Protein AF-A0A7V1H2R3-F1 (afdb_monomer_lite)

Radius of gyration: 32.89 Å; chains: 1; bounding box: 73×35×112 Å

Structure (mmCIF, N/CA/C/O backbone):
data_AF-A0A7V1H2R3-F1
#
_entry.id   AF-A0A7V1H2R3-F1
#
loop_
_atom_site.group_PDB
_atom_site.id
_atom_site.type_symbol
_atom_site.label_atom_id
_atom_site.label_alt_id
_atom_site.label_comp_id
_atom_site.label_asym_id
_atom_site.label_entity_id
_atom_site.label_seq_id
_atom_site.pdbx_PDB_ins_code
_atom_site.Cartn_x
_atom_site.Cartn_y
_atom_site.Cartn_z
_atom_site.occupancy
_atom_site.B_iso_or_equiv
_atom_site.auth_seq_id
_atom_site.auth_comp_id
_atom_site.auth_asym_id
_atom_site.auth_atom_id
_atom_site.pdbx_PDB_model_num
ATOM 1 N N . MET A 1 1 ? 51.638 10.600 -75.559 1.00 58.38 1 MET A N 1
ATOM 2 C CA . MET A 1 1 ? 51.963 10.284 -74.144 1.00 58.38 1 MET A CA 1
ATOM 3 C C . MET A 1 1 ? 51.188 11.100 -73.095 1.00 58.38 1 MET A C 1
ATOM 5 O O . MET A 1 1 ? 51.116 10.653 -71.963 1.00 58.38 1 MET A O 1
ATOM 9 N N . LYS A 1 2 ? 50.586 12.262 -73.417 1.00 59.62 2 LYS A N 1
ATOM 10 C CA . LYS A 1 2 ? 49.888 13.110 -72.421 1.00 59.62 2 LYS A CA 1
ATOM 11 C C . LYS A 1 2 ? 48.454 12.650 -72.071 1.00 59.62 2 LYS A C 1
ATOM 13 O O . LYS A 1 2 ? 48.044 12.772 -70.924 1.00 59.62 2 LYS A O 1
ATOM 18 N N . PHE A 1 3 ? 47.719 12.060 -73.019 1.00 55.78 3 PHE A N 1
ATOM 19 C CA . PHE A 1 3 ? 46.308 11.660 -72.843 1.00 55.78 3 PHE A CA 1
ATOM 20 C C . PHE A 1 3 ? 46.104 10.482 -71.870 1.00 55.78 3 PHE A C 1
ATOM 22 O O . PHE A 1 3 ? 45.184 10.486 -71.056 1.00 55.78 3 PHE A O 1
ATOM 29 N N . THR A 1 4 ? 46.998 9.491 -71.905 1.00 59.31 4 THR A N 1
ATOM 30 C CA . THR A 1 4 ? 46.949 8.312 -71.024 1.00 59.31 4 THR A CA 1
ATOM 31 C C . THR A 1 4 ? 47.235 8.660 -69.563 1.00 59.31 4 THR A C 1
ATOM 33 O O . THR A 1 4 ? 46.653 8.054 -68.666 1.00 59.31 4 THR A O 1
ATOM 36 N N . THR A 1 5 ? 48.078 9.663 -69.305 1.00 65.12 5 THR A N 1
ATOM 37 C CA . THR A 1 5 ? 48.334 10.177 -67.953 1.00 65.12 5 THR A CA 1
ATOM 38 C C . THR A 1 5 ? 47.111 10.909 -67.401 1.00 65.12 5 THR A C 1
ATOM 40 O O . THR A 1 5 ? 46.721 10.659 -66.267 1.00 65.12 5 THR A O 1
ATOM 43 N N . VAL A 1 6 ? 46.437 11.731 -68.213 1.00 65.38 6 VAL A N 1
ATOM 44 C CA . VAL A 1 6 ? 45.212 12.447 -67.805 1.00 65.38 6 VAL A CA 1
ATOM 45 C C . VAL A 1 6 ? 44.064 11.475 -67.489 1.00 65.38 6 VAL A C 1
ATOM 47 O O . VAL A 1 6 ? 43.398 11.622 -66.463 1.00 65.38 6 VAL A O 1
ATOM 50 N N . LEU A 1 7 ? 43.871 10.428 -68.298 1.00 66.81 7 LEU A N 1
ATOM 51 C CA . LEU A 1 7 ? 42.860 9.385 -68.053 1.00 66.81 7 LEU A CA 1
ATOM 52 C C . LEU A 1 7 ? 43.141 8.559 -66.784 1.00 66.81 7 LEU A C 1
ATOM 54 O O . LEU A 1 7 ? 42.228 8.236 -66.024 1.00 66.81 7 LEU A O 1
ATOM 58 N N . LYS A 1 8 ? 44.412 8.245 -66.504 1.00 68.31 8 LYS A N 1
ATOM 59 C CA . LYS A 1 8 ? 44.793 7.537 -65.269 1.00 68.31 8 LYS A CA 1
ATOM 60 C C . LYS A 1 8 ? 44.590 8.403 -64.025 1.00 68.31 8 LYS A C 1
ATOM 62 O O . LYS A 1 8 ? 44.100 7.903 -63.014 1.00 68.31 8 LYS A O 1
ATOM 67 N N . THR A 1 9 ? 44.919 9.692 -64.096 1.00 71.56 9 THR A N 1
ATOM 68 C CA . THR A 1 9 ? 44.735 10.625 -62.975 1.00 71.56 9 THR A CA 1
ATOM 69 C C . THR A 1 9 ? 43.255 10.868 -62.684 1.00 71.56 9 THR A C 1
ATOM 71 O O . THR A 1 9 ? 42.849 10.818 -61.527 1.00 71.56 9 THR A O 1
ATOM 74 N N . THR A 1 10 ? 42.425 11.040 -63.715 1.00 70.00 10 THR A N 1
ATOM 75 C CA . THR A 1 10 ? 40.967 11.202 -63.554 1.00 70.00 10 THR A CA 1
ATOM 76 C C . THR A 1 10 ? 40.304 9.949 -62.978 1.00 70.00 10 THR A C 1
ATOM 78 O O . THR A 1 10 ? 39.510 10.059 -62.045 1.00 70.00 10 THR A O 1
ATOM 81 N N . SER A 1 11 ? 40.690 8.747 -63.427 1.00 77.38 11 SER A N 1
ATOM 82 C CA . SER A 1 11 ? 40.204 7.493 -62.831 1.00 77.38 11 SER A CA 1
ATOM 83 C C . SER A 1 11 ? 40.611 7.335 -61.361 1.00 77.38 11 SER A C 1
ATOM 85 O O . SER A 1 11 ? 39.812 6.850 -60.554 1.00 77.38 11 SER A O 1
ATOM 87 N N . ARG A 1 12 ? 41.836 7.741 -61.001 1.00 81.88 12 ARG A N 1
ATOM 88 C CA . ARG A 1 12 ? 42.328 7.686 -59.619 1.00 81.88 12 ARG A CA 1
ATOM 89 C C . ARG A 1 12 ? 41.555 8.642 -58.713 1.00 81.88 12 ARG A C 1
ATOM 91 O O . ARG A 1 12 ? 41.033 8.203 -57.697 1.00 81.88 12 ARG A O 1
ATOM 98 N N . LEU A 1 13 ? 41.388 9.897 -59.131 1.00 81.56 13 LEU A N 1
ATOM 99 C CA . LEU A 1 13 ? 40.629 10.902 -58.380 1.00 81.56 13 LEU A CA 1
ATOM 100 C C . LEU A 1 13 ? 39.157 10.504 -58.201 1.00 81.56 13 LEU A C 1
ATOM 102 O O . LEU A 1 13 ? 38.600 10.691 -57.124 1.00 81.56 13 LEU A O 1
ATOM 106 N N . PHE A 1 14 ? 38.534 9.896 -59.215 1.00 83.44 14 PHE A N 1
ATOM 107 C CA . PHE A 1 14 ? 37.169 9.381 -59.095 1.00 83.44 14 PHE A CA 1
ATOM 108 C C . PHE A 1 14 ? 37.071 8.221 -58.092 1.00 83.44 14 PHE A C 1
ATOM 110 O O . PHE A 1 14 ? 36.150 8.174 -57.277 1.00 83.44 14 PHE A O 1
ATOM 117 N N . ARG A 1 15 ? 38.047 7.302 -58.091 1.00 83.62 15 ARG A N 1
ATOM 118 C CA . ARG A 1 15 ? 38.110 6.200 -57.118 1.00 83.62 15 ARG A CA 1
ATOM 119 C C . ARG A 1 15 ? 38.323 6.718 -55.691 1.00 83.62 15 ARG A C 1
ATOM 121 O O . ARG A 1 15 ? 37.654 6.257 -54.766 1.00 83.62 15 ARG A O 1
ATOM 128 N N . ASP A 1 16 ? 39.192 7.707 -55.519 1.00 86.75 16 ASP A N 1
ATOM 129 C CA . ASP A 1 16 ? 39.449 8.351 -54.228 1.00 86.75 16 ASP A CA 1
ATOM 130 C C . ASP A 1 16 ? 38.202 9.114 -53.732 1.00 86.75 16 ASP A C 1
ATOM 132 O O . ASP A 1 16 ? 37.828 9.007 -52.565 1.00 86.75 16 ASP A O 1
ATOM 136 N N . PHE A 1 17 ? 37.462 9.778 -54.626 1.00 84.69 17 PHE A N 1
ATOM 137 C CA . PHE A 1 17 ? 36.184 10.423 -54.307 1.00 84.69 17 PHE A CA 1
ATOM 138 C C . PHE A 1 17 ? 35.098 9.422 -53.878 1.00 84.69 17 PHE A C 1
ATOM 140 O O . PHE A 1 17 ? 34.406 9.645 -52.881 1.00 84.69 17 PHE A O 1
ATOM 147 N N . LEU A 1 18 ? 34.956 8.291 -54.579 1.00 83.06 18 LEU A N 1
ATOM 148 C CA . LEU A 1 18 ? 33.992 7.248 -54.211 1.00 83.06 18 LEU A CA 1
ATOM 149 C C . LEU A 1 18 ? 34.328 6.602 -52.861 1.00 83.06 18 LEU A C 1
ATOM 151 O O . LEU A 1 18 ? 33.435 6.382 -52.039 1.00 83.06 18 LEU A O 1
ATOM 155 N N . THR A 1 19 ? 35.607 6.320 -52.604 1.00 84.31 19 THR A N 1
ATOM 156 C CA . THR A 1 19 ? 36.041 5.761 -51.312 1.00 84.31 19 THR A CA 1
ATOM 157 C C . THR A 1 19 ? 35.857 6.766 -50.174 1.00 84.31 19 THR A C 1
ATOM 159 O O . THR A 1 19 ? 35.379 6.385 -49.102 1.00 84.31 19 THR A O 1
ATOM 162 N N . PHE A 1 20 ? 36.125 8.052 -50.415 1.00 85.19 20 PHE A N 1
ATOM 163 C CA . PHE A 1 20 ? 35.852 9.129 -49.468 1.00 85.19 20 PHE A CA 1
ATOM 164 C C . PHE A 1 20 ? 34.356 9.250 -49.151 1.00 85.19 20 PHE A C 1
ATOM 166 O O . PHE A 1 20 ? 33.984 9.212 -47.979 1.00 85.19 20 PHE A O 1
ATOM 173 N N . ASN A 1 21 ? 33.484 9.299 -50.163 1.00 79.62 21 ASN A N 1
ATOM 174 C CA . ASN A 1 21 ? 32.032 9.370 -49.958 1.00 79.62 21 ASN A CA 1
ATOM 175 C C . ASN A 1 21 ? 31.466 8.145 -49.234 1.00 79.62 21 ASN A C 1
ATOM 177 O O . ASN A 1 21 ? 30.576 8.271 -48.388 1.00 79.62 21 ASN A O 1
ATOM 181 N N . ARG A 1 22 ? 32.002 6.951 -49.508 1.00 80.56 22 ARG A N 1
ATOM 182 C CA . ARG A 1 22 ? 31.640 5.734 -48.773 1.00 80.56 22 ARG A CA 1
ATOM 183 C C . ARG A 1 22 ? 32.059 5.827 -47.302 1.00 80.56 22 ARG A C 1
ATOM 185 O O . ARG A 1 22 ? 31.278 5.462 -46.424 1.00 80.56 22 ARG A O 1
ATOM 192 N N . LYS A 1 23 ? 33.253 6.358 -47.016 1.00 83.69 23 LYS A N 1
ATOM 193 C CA . LYS A 1 23 ? 33.763 6.549 -45.648 1.00 83.69 23 LYS A CA 1
ATOM 194 C C . LYS A 1 23 ? 32.969 7.609 -44.878 1.00 83.69 23 LYS A C 1
ATOM 196 O O . LYS A 1 23 ? 32.604 7.372 -43.729 1.00 83.69 23 LYS A O 1
ATOM 201 N N . THR A 1 24 ? 32.642 8.744 -45.495 1.00 84.06 24 THR A N 1
ATOM 202 C CA . THR A 1 24 ? 31.837 9.803 -44.858 1.00 84.06 24 THR A CA 1
ATOM 203 C C . THR A 1 24 ? 30.402 9.349 -44.593 1.00 84.06 24 THR A C 1
ATOM 205 O O . THR A 1 24 ? 29.869 9.617 -43.514 1.00 84.06 24 THR A O 1
ATOM 208 N N . SER A 1 25 ? 29.801 8.597 -45.518 1.00 80.38 25 SER A N 1
ATOM 209 C CA . SER A 1 25 ? 28.479 7.985 -45.328 1.00 80.38 25 SER A CA 1
ATOM 210 C C . SER A 1 25 ? 28.493 6.952 -44.196 1.00 80.38 25 SER A C 1
ATOM 212 O O . SER A 1 25 ? 27.620 6.984 -43.331 1.00 80.38 25 SER A O 1
ATOM 214 N N . GLY A 1 26 ? 29.529 6.107 -44.124 1.00 84.25 26 GLY A N 1
ATOM 215 C CA . GLY A 1 26 ? 29.720 5.160 -43.021 1.00 84.25 26 GLY A CA 1
ATOM 216 C C . GLY A 1 26 ? 29.835 5.847 -41.655 1.00 84.25 26 GLY A C 1
ATOM 217 O O . GLY A 1 26 ? 29.180 5.435 -40.701 1.00 84.25 26 GLY A O 1
ATOM 218 N N . ILE A 1 27 ? 30.583 6.953 -41.567 1.00 86.62 27 ILE A N 1
ATOM 219 C CA . ILE A 1 27 ? 30.699 7.748 -40.332 1.00 86.62 27 ILE A CA 1
ATOM 220 C C . ILE A 1 27 ? 29.351 8.369 -39.938 1.00 86.62 27 ILE A C 1
ATOM 222 O O . ILE A 1 27 ? 29.022 8.393 -38.752 1.00 86.62 27 ILE A O 1
ATOM 226 N N . LYS A 1 28 ? 28.550 8.859 -40.897 1.00 86.56 28 LYS A N 1
ATOM 227 C CA . LYS A 1 28 ? 27.205 9.395 -40.615 1.00 86.56 28 LYS A CA 1
ATOM 228 C C . LYS A 1 28 ? 26.274 8.322 -40.047 1.00 86.56 28 LYS A C 1
ATOM 230 O O . LYS A 1 28 ? 25.641 8.570 -39.024 1.00 86.56 28 LYS A O 1
ATOM 235 N N . ILE A 1 29 ? 26.240 7.136 -40.658 1.00 87.62 29 ILE A N 1
ATOM 236 C CA . ILE A 1 29 ? 25.427 6.003 -40.186 1.00 87.62 29 ILE A CA 1
ATOM 237 C C . ILE A 1 29 ? 25.884 5.564 -38.791 1.00 87.62 29 ILE A C 1
ATOM 239 O O . ILE A 1 29 ? 25.064 5.404 -37.892 1.00 87.62 29 ILE A O 1
ATOM 243 N N . MET A 1 30 ? 27.195 5.445 -38.571 1.00 87.94 30 MET A N 1
ATOM 244 C CA . MET A 1 30 ? 27.752 5.074 -37.270 1.00 87.94 30 MET A CA 1
ATOM 245 C C . MET A 1 30 ? 27.393 6.104 -36.190 1.00 87.94 30 MET A C 1
ATOM 247 O O . MET A 1 30 ? 26.935 5.720 -35.119 1.00 87.94 30 MET A O 1
ATOM 251 N N . LYS A 1 31 ? 27.499 7.409 -36.477 1.00 86.69 31 LYS A N 1
ATOM 252 C CA . LYS A 1 31 ? 27.067 8.477 -35.556 1.00 86.69 31 LYS A CA 1
ATOM 253 C C . LYS A 1 31 ? 25.566 8.424 -35.254 1.00 86.69 31 LYS A C 1
ATOM 255 O O . LYS A 1 31 ? 25.188 8.602 -34.097 1.00 86.69 31 LYS A O 1
ATOM 260 N N . ALA A 1 32 ? 24.727 8.170 -36.259 1.00 88.81 32 ALA A N 1
ATOM 261 C CA . ALA A 1 32 ? 23.285 8.018 -36.070 1.00 88.81 32 ALA A CA 1
ATOM 262 C C . ALA A 1 32 ? 22.963 6.808 -35.176 1.00 88.81 32 ALA A C 1
ATOM 264 O O . ALA A 1 32 ? 22.241 6.958 -34.193 1.00 88.81 32 ALA A O 1
ATOM 265 N N . ASN A 1 33 ? 23.582 5.652 -35.432 1.00 91.12 33 ASN A N 1
ATOM 266 C CA . ASN A 1 33 ? 23.422 4.451 -34.608 1.00 91.12 33 ASN A CA 1
ATOM 267 C C . ASN A 1 33 ? 23.908 4.664 -33.167 1.00 91.12 33 ASN A C 1
ATOM 269 O O . ASN A 1 33 ? 23.233 4.255 -32.227 1.00 91.12 33 ASN A O 1
ATOM 273 N N . PHE A 1 34 ? 25.041 5.347 -32.969 1.00 91.75 34 PHE A N 1
ATOM 274 C CA . PHE A 1 34 ? 25.521 5.704 -31.630 1.00 91.75 34 PHE A CA 1
ATOM 275 C C . PHE A 1 34 ? 24.541 6.609 -30.882 1.00 91.75 34 PHE A C 1
ATOM 277 O O . PHE A 1 34 ? 24.350 6.429 -29.680 1.00 91.75 34 PHE A O 1
ATOM 284 N N . LYS A 1 35 ? 23.913 7.566 -31.576 1.00 89.31 35 LYS A N 1
ATOM 285 C CA . LYS A 1 35 ? 22.890 8.430 -30.983 1.00 89.31 35 LYS A CA 1
ATOM 286 C C . LYS A 1 35 ? 21.659 7.618 -30.572 1.00 89.31 35 LYS A C 1
ATOM 288 O O . LYS A 1 35 ? 21.280 7.672 -29.409 1.00 89.31 35 LYS A O 1
ATOM 293 N N . VAL A 1 36 ? 21.126 6.792 -31.474 1.00 90.88 36 VAL A N 1
ATOM 294 C CA . VAL A 1 36 ? 19.972 5.917 -31.1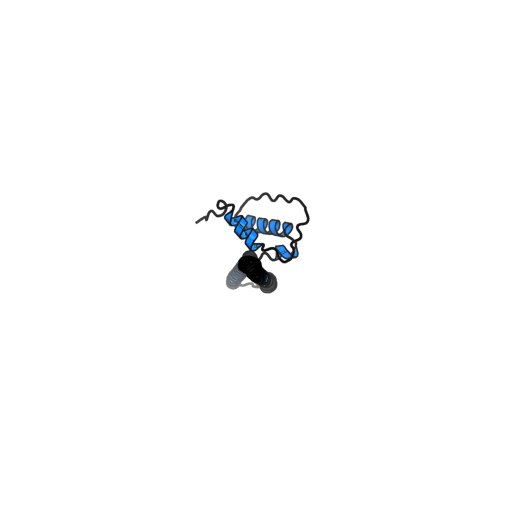96 1.00 90.88 36 VAL A CA 1
ATOM 295 C C . VAL A 1 36 ? 20.254 4.964 -30.031 1.00 90.88 36 VAL A C 1
ATOM 297 O O . VAL A 1 36 ? 19.422 4.819 -29.141 1.00 90.88 36 VAL A O 1
ATOM 300 N N . ASN A 1 37 ? 21.434 4.342 -29.986 1.00 90.62 37 ASN A N 1
ATOM 301 C CA . ASN A 1 37 ? 21.803 3.447 -28.887 1.00 90.62 37 ASN A CA 1
ATOM 302 C C . ASN A 1 37 ? 21.951 4.191 -27.556 1.00 90.62 37 ASN A C 1
ATOM 304 O O . ASN A 1 37 ? 21.526 3.679 -26.525 1.00 90.62 37 ASN A O 1
ATOM 308 N N . ARG A 1 38 ? 22.511 5.407 -27.565 1.00 90.56 38 ARG A N 1
ATOM 309 C CA . ARG A 1 38 ? 22.584 6.248 -26.364 1.00 90.56 38 ARG A CA 1
ATOM 310 C C . ARG A 1 38 ? 21.188 6.591 -25.849 1.00 90.56 38 ARG A C 1
ATOM 312 O O . ARG A 1 38 ? 20.956 6.491 -24.648 1.00 90.56 38 ARG A O 1
ATOM 319 N N . ASP A 1 39 ? 20.285 6.986 -26.739 1.00 90.31 39 ASP A N 1
ATOM 320 C CA . ASP A 1 39 ? 18.916 7.346 -26.371 1.00 90.31 39 ASP A CA 1
ATOM 321 C C . ASP A 1 39 ? 18.171 6.122 -25.816 1.00 90.31 39 ASP A C 1
ATOM 323 O O . ASP A 1 39 ? 17.564 6.211 -24.754 1.00 90.31 39 ASP A O 1
ATOM 327 N N . ARG A 1 40 ? 18.345 4.941 -26.429 1.00 90.94 40 ARG A N 1
ATOM 328 C CA . ARG A 1 40 ? 17.826 3.666 -25.902 1.00 90.94 40 ARG A CA 1
ATOM 329 C C . ARG A 1 40 ? 18.329 3.343 -24.499 1.00 90.94 40 ARG A C 1
ATOM 331 O O . ARG A 1 40 ? 17.524 2.993 -23.645 1.00 90.94 40 ARG A O 1
ATOM 338 N N . ILE A 1 41 ? 19.637 3.460 -24.256 1.00 90.25 41 ILE A N 1
ATOM 339 C CA . ILE A 1 41 ? 20.219 3.203 -22.929 1.00 90.25 41 ILE A CA 1
ATOM 340 C C . ILE A 1 41 ? 19.597 4.144 -21.896 1.00 90.25 41 ILE A C 1
ATOM 342 O O . ILE A 1 41 ? 19.171 3.683 -20.844 1.00 90.25 41 ILE A O 1
ATOM 346 N N . LYS A 1 42 ? 19.474 5.439 -22.214 1.00 89.69 42 LYS A N 1
ATOM 347 C CA . LYS A 1 42 ? 18.831 6.412 -21.320 1.00 89.69 42 LYS A CA 1
ATOM 348 C C . LYS A 1 42 ? 17.384 6.039 -21.011 1.00 89.69 42 LYS A C 1
ATOM 350 O O . LYS A 1 42 ? 16.994 6.070 -19.849 1.00 89.69 42 LYS A O 1
ATOM 355 N N . THR A 1 43 ? 16.605 5.668 -22.027 1.00 87.75 43 THR A N 1
ATOM 356 C CA . THR A 1 43 ? 15.211 5.249 -21.840 1.00 87.75 43 THR A CA 1
ATOM 357 C C . THR A 1 43 ? 15.117 4.012 -20.951 1.00 87.75 43 THR A C 1
ATOM 359 O O . THR A 1 43 ? 14.330 4.011 -20.012 1.00 87.75 43 THR A O 1
ATOM 362 N N . ILE A 1 44 ? 15.943 2.989 -21.191 1.00 88.38 44 ILE A N 1
ATOM 363 C CA . ILE A 1 44 ? 15.958 1.768 -20.372 1.00 88.38 44 ILE A CA 1
ATOM 364 C C . ILE A 1 44 ? 16.347 2.088 -18.925 1.00 88.38 44 ILE A C 1
ATOM 366 O O . ILE A 1 44 ? 15.682 1.625 -18.005 1.00 88.38 44 ILE A O 1
ATOM 370 N N . SER A 1 45 ? 17.379 2.908 -18.708 1.00 87.44 45 SER A N 1
ATOM 371 C CA . SER A 1 45 ? 17.780 3.333 -17.362 1.00 87.44 45 SER A CA 1
ATOM 372 C C . SER A 1 45 ? 16.657 4.068 -16.631 1.00 87.44 45 SER A C 1
ATOM 374 O O . SER A 1 45 ? 16.394 3.761 -15.473 1.00 87.44 45 SER A O 1
ATOM 376 N N . MET A 1 46 ? 15.962 4.985 -17.310 1.00 80.31 46 MET A N 1
ATOM 377 C CA . MET A 1 46 ? 14.828 5.713 -16.738 1.00 80.31 46 MET A CA 1
ATOM 378 C C . MET A 1 46 ? 13.674 4.769 -16.380 1.00 80.31 46 MET A C 1
ATOM 380 O O . MET A 1 46 ? 13.114 4.875 -15.294 1.00 80.31 46 MET A O 1
ATOM 384 N N . ILE A 1 47 ? 13.351 3.810 -17.255 1.00 80.06 47 ILE A N 1
ATOM 385 C CA . ILE A 1 47 ? 12.327 2.792 -16.982 1.00 80.06 47 ILE A CA 1
ATOM 386 C C . ILE A 1 47 ? 12.724 1.949 -15.765 1.00 80.06 47 ILE A C 1
ATOM 388 O O . ILE A 1 47 ? 11.916 1.778 -14.859 1.00 80.06 47 ILE A O 1
ATOM 392 N N . HIS A 1 48 ? 13.964 1.458 -15.699 1.00 77.38 48 HIS A N 1
ATOM 393 C CA . HIS A 1 48 ? 14.433 0.668 -14.556 1.00 77.38 48 HIS A CA 1
ATOM 394 C C . HIS A 1 48 ? 14.377 1.443 -13.236 1.00 77.38 48 HIS A C 1
ATOM 396 O O . HIS A 1 48 ? 13.993 0.874 -12.218 1.00 77.38 48 HIS A O 1
ATOM 402 N N . GLU A 1 49 ? 14.728 2.730 -13.241 1.00 77.25 49 GLU A N 1
ATOM 403 C CA . GLU A 1 49 ? 14.634 3.574 -12.049 1.00 77.25 49 GLU A CA 1
ATOM 404 C C . GLU A 1 49 ? 13.181 3.714 -11.574 1.00 77.25 49 GLU A C 1
ATOM 406 O O . GLU A 1 49 ? 12.900 3.582 -10.383 1.00 77.25 49 GLU A O 1
ATOM 411 N N . GLN A 1 50 ? 12.249 3.933 -12.505 1.00 75.94 50 GLN A N 1
ATOM 412 C CA . GLN A 1 50 ? 10.822 4.024 -12.196 1.00 75.94 50 GLN A CA 1
ATOM 413 C C . GLN A 1 50 ? 10.277 2.702 -11.643 1.00 75.94 50 GLN A C 1
ATOM 415 O O . GLN A 1 50 ? 9.592 2.704 -10.623 1.00 75.94 50 GLN A O 1
ATOM 420 N N . LEU A 1 51 ? 10.648 1.571 -12.251 1.00 75.69 51 LEU A N 1
ATOM 421 C CA . LEU A 1 51 ? 10.262 0.241 -11.770 1.00 75.69 51 LEU A CA 1
ATOM 422 C C . LEU A 1 51 ? 10.805 -0.046 -10.367 1.00 75.69 51 LEU A C 1
ATOM 424 O O . LEU A 1 51 ? 10.095 -0.602 -9.532 1.00 75.69 51 LEU A O 1
ATOM 428 N N . TYR A 1 52 ? 12.048 0.351 -10.084 1.00 78.69 52 TYR A N 1
ATOM 429 C CA . TYR A 1 52 ? 12.628 0.191 -8.754 1.00 78.69 52 TYR A CA 1
ATOM 430 C C . TYR A 1 52 ? 11.875 1.018 -7.706 1.00 78.69 52 TYR A C 1
ATOM 432 O O . TYR A 1 52 ? 11.526 0.495 -6.649 1.00 78.69 52 TYR A O 1
ATOM 440 N N . LYS A 1 53 ? 11.576 2.287 -8.010 1.00 76.62 53 LYS A N 1
ATOM 441 C CA . LYS A 1 53 ? 10.797 3.159 -7.117 1.00 76.62 53 LYS A CA 1
ATOM 442 C C . LYS A 1 53 ? 9.403 2.601 -6.853 1.00 76.62 53 LYS A C 1
ATOM 444 O O . LYS A 1 53 ? 8.963 2.612 -5.711 1.00 76.62 53 LYS A O 1
ATOM 449 N N . GLU A 1 54 ? 8.734 2.084 -7.880 1.00 76.31 54 GLU A N 1
ATOM 450 C CA . GLU A 1 54 ? 7.405 1.489 -7.731 1.00 76.31 54 GLU A CA 1
ATOM 451 C C . GLU A 1 54 ? 7.438 0.229 -6.862 1.00 76.31 54 GLU A C 1
ATOM 453 O O . GLU A 1 54 ? 6.617 0.067 -5.960 1.00 76.31 54 GLU A O 1
ATOM 458 N N . LYS A 1 55 ? 8.442 -0.631 -7.065 1.00 79.69 55 LYS A N 1
ATOM 459 C CA . LYS A 1 55 ? 8.651 -1.809 -6.221 1.00 79.69 55 LYS A CA 1
ATOM 460 C C . LYS A 1 55 ? 8.880 -1.426 -4.759 1.00 79.69 55 LYS A C 1
ATOM 462 O O . LYS A 1 55 ? 8.358 -2.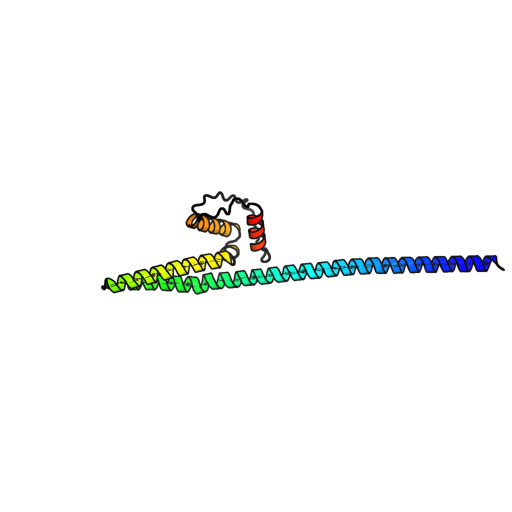098 -3.873 1.00 79.69 55 LYS A O 1
ATOM 467 N N . GLU A 1 56 ? 9.643 -0.366 -4.509 1.00 82.12 56 GLU A N 1
ATOM 468 C CA . GLU A 1 56 ? 9.916 0.097 -3.150 1.00 82.12 56 GLU A CA 1
ATOM 469 C C . GLU A 1 56 ? 8.683 0.735 -2.501 1.00 82.12 56 GLU A C 1
ATOM 471 O O . GLU A 1 56 ? 8.363 0.398 -1.364 1.00 82.12 56 GLU A O 1
ATOM 476 N N . ARG A 1 57 ? 7.925 1.561 -3.237 1.00 81.75 57 ARG A N 1
ATOM 477 C CA . ARG A 1 57 ? 6.621 2.073 -2.785 1.00 81.75 57 ARG A CA 1
ATOM 478 C C . ARG A 1 57 ? 5.687 0.933 -2.390 1.00 81.75 57 ARG A C 1
ATOM 480 O O . ARG A 1 57 ? 5.139 0.944 -1.292 1.00 81.75 57 ARG A O 1
ATOM 487 N N . ARG A 1 58 ? 5.579 -0.096 -3.235 1.00 77.19 58 ARG A N 1
ATOM 488 C CA . ARG A 1 58 ? 4.789 -1.297 -2.939 1.00 77.19 58 ARG A CA 1
ATOM 489 C C . ARG A 1 58 ? 5.278 -2.005 -1.676 1.00 77.19 58 ARG A C 1
ATOM 491 O O . ARG A 1 58 ? 4.467 -2.332 -0.819 1.00 77.19 58 ARG A O 1
ATOM 498 N N . ARG A 1 59 ? 6.591 -2.222 -1.540 1.00 82.31 59 ARG A N 1
ATOM 499 C CA . ARG A 1 59 ? 7.182 -2.865 -0.355 1.00 82.31 59 ARG A CA 1
ATOM 500 C C . ARG A 1 59 ? 6.808 -2.115 0.925 1.00 82.31 59 ARG A C 1
ATOM 502 O O . ARG A 1 59 ? 6.362 -2.746 1.879 1.00 82.31 59 ARG A O 1
ATOM 509 N N . ILE A 1 60 ? 6.951 -0.790 0.918 1.00 83.19 60 ILE A N 1
ATOM 510 C CA . ILE A 1 60 ? 6.632 0.078 2.058 1.00 83.19 60 ILE A CA 1
ATOM 511 C C . ILE A 1 60 ? 5.137 0.022 2.383 1.00 83.19 60 ILE A C 1
ATOM 513 O O . ILE A 1 60 ? 4.780 -0.175 3.540 1.00 83.19 60 ILE A O 1
ATOM 517 N N . ALA A 1 61 ? 4.260 0.145 1.384 1.00 78.50 61 ALA A N 1
ATOM 518 C CA . ALA A 1 61 ? 2.816 0.114 1.601 1.00 78.50 61 ALA A CA 1
ATOM 519 C C . ALA A 1 61 ? 2.336 -1.232 2.170 1.00 78.50 61 ALA A C 1
ATOM 521 O O . ALA A 1 61 ? 1.526 -1.256 3.097 1.00 78.50 61 ALA A O 1
ATOM 522 N N . THR A 1 62 ? 2.874 -2.352 1.675 1.00 74.50 62 THR A N 1
ATOM 523 C CA . THR A 1 62 ? 2.581 -3.687 2.218 1.00 74.50 62 THR A CA 1
ATOM 524 C C . THR A 1 62 ? 3.094 -3.844 3.652 1.00 74.50 62 THR A C 1
ATOM 526 O O . THR A 1 62 ? 2.387 -4.395 4.492 1.00 74.50 62 THR A O 1
ATOM 529 N N . GLU A 1 63 ? 4.294 -3.352 3.968 1.00 81.81 63 GLU A N 1
ATOM 530 C CA . GLU A 1 63 ? 4.862 -3.423 5.323 1.00 81.81 63 GLU A CA 1
ATOM 531 C C . GLU A 1 63 ? 4.069 -2.567 6.325 1.00 81.81 63 GLU A C 1
ATOM 533 O O . GLU A 1 63 ? 3.800 -3.013 7.445 1.00 81.81 63 GLU A O 1
ATOM 538 N N . LEU A 1 64 ? 3.636 -1.378 5.896 1.00 80.81 64 LEU A N 1
ATOM 539 C CA . LEU A 1 64 ? 2.803 -0.454 6.662 1.00 80.81 64 LEU A CA 1
ATOM 540 C C . LEU A 1 64 ? 1.406 -1.043 6.922 1.00 80.81 64 LEU A C 1
ATOM 542 O O . LEU A 1 64 ? 0.962 -1.114 8.067 1.00 80.81 64 LEU A O 1
ATOM 546 N N . HIS A 1 65 ? 0.728 -1.535 5.883 1.00 75.81 65 HIS A N 1
ATOM 547 C CA . HIS A 1 65 ? -0.593 -2.148 6.029 1.00 75.81 65 HIS A CA 1
ATOM 548 C C . HIS A 1 65 ? -0.543 -3.449 6.843 1.00 75.81 65 HIS A C 1
ATOM 550 O O . HIS A 1 65 ? -1.344 -3.646 7.755 1.00 75.81 65 HIS A O 1
ATOM 556 N N . GLY A 1 66 ? 0.414 -4.324 6.530 1.00 71.81 66 GLY A N 1
ATOM 557 C CA . GLY A 1 66 ? 0.571 -5.619 7.175 1.00 71.81 66 GLY A CA 1
ATOM 558 C C . GLY A 1 66 ? 1.001 -5.481 8.630 1.00 71.81 66 GLY A C 1
ATOM 559 O O . GLY A 1 66 ? 0.227 -5.779 9.529 1.00 71.81 66 GLY A O 1
ATOM 560 N N . SER A 1 67 ? 2.226 -5.022 8.885 1.00 77.50 67 SER A N 1
ATOM 561 C CA . SER A 1 67 ? 2.783 -5.063 10.243 1.00 77.50 67 SER A CA 1
ATOM 562 C C . SER A 1 67 ? 2.177 -4.003 11.167 1.00 77.50 67 SER A C 1
ATOM 564 O O . SER A 1 67 ? 1.742 -4.321 12.273 1.00 77.50 67 SER A O 1
ATOM 566 N N . ILE A 1 68 ? 2.099 -2.748 10.716 1.00 84.56 68 ILE A N 1
ATOM 567 C CA . ILE A 1 68 ? 1.641 -1.635 11.556 1.00 84.56 68 ILE A CA 1
ATOM 568 C C . ILE A 1 68 ? 0.117 -1.684 11.692 1.00 84.56 68 ILE A C 1
ATOM 570 O O . ILE A 1 68 ? -0.394 -1.600 12.808 1.00 84.56 68 ILE A O 1
ATOM 574 N N . GLY A 1 69 ? -0.609 -1.926 10.596 1.00 82.06 69 GLY A N 1
ATOM 575 C CA . GLY A 1 69 ? -2.065 -2.084 10.626 1.00 82.06 69 GLY A CA 1
ATOM 576 C C . GLY A 1 69 ? -2.540 -3.239 11.519 1.00 82.06 69 GLY A C 1
ATOM 577 O O . GLY A 1 69 ? -3.474 -3.060 12.305 1.00 82.06 69 GLY A O 1
ATOM 578 N N . GLN A 1 70 ? -1.883 -4.406 11.467 1.00 81.50 70 GLN A N 1
ATOM 579 C CA . GLN A 1 70 ? -2.222 -5.536 12.346 1.00 81.50 70 GLN A CA 1
ATOM 580 C C . GLN A 1 70 ? -1.926 -5.231 13.816 1.00 81.50 70 GLN A C 1
ATOM 582 O O . GLN A 1 70 ? -2.765 -5.508 14.673 1.00 81.50 70 GLN A O 1
ATOM 587 N N . ASN A 1 71 ? -0.776 -4.620 14.116 1.00 87.62 71 ASN A N 1
ATOM 588 C CA . ASN A 1 71 ? -0.417 -4.253 15.486 1.00 87.62 71 ASN A CA 1
ATOM 589 C C . ASN A 1 71 ? -1.406 -3.247 16.088 1.00 87.62 71 ASN A C 1
ATOM 591 O O . ASN A 1 71 ? -1.831 -3.420 17.230 1.00 87.62 71 ASN A O 1
ATOM 595 N N . LEU A 1 72 ? -1.817 -2.237 15.318 1.00 89.31 72 LEU A N 1
ATOM 596 C CA . LEU A 1 72 ? -2.824 -1.264 15.747 1.00 89.31 72 LEU A CA 1
ATOM 597 C C . LEU A 1 72 ? -4.199 -1.915 15.934 1.00 89.31 72 LEU A C 1
ATOM 599 O O . LEU A 1 72 ? -4.858 -1.665 16.937 1.00 89.31 72 LEU A O 1
ATOM 603 N N . SER A 1 73 ? -4.597 -2.820 15.035 1.00 85.94 73 SER A N 1
ATOM 604 C CA . SER A 1 73 ? -5.856 -3.569 15.173 1.00 85.94 73 SER A CA 1
ATOM 605 C C . SER A 1 73 ? -5.875 -4.416 16.451 1.00 85.94 73 SER A C 1
ATOM 607 O O . SER A 1 73 ? -6.861 -4.422 17.185 1.00 85.94 73 SER A O 1
ATOM 609 N N . LEU A 1 74 ? -4.767 -5.098 16.763 1.00 91.62 74 LEU A N 1
ATOM 610 C CA . LEU A 1 74 ? -4.617 -5.849 18.012 1.00 91.62 74 LEU A CA 1
ATOM 611 C C . LEU A 1 74 ? -4.641 -4.933 19.241 1.00 91.62 74 LEU A C 1
ATOM 613 O O . LEU A 1 74 ? -5.247 -5.293 20.251 1.00 91.62 74 LEU A O 1
ATOM 617 N N . ALA A 1 75 ? -4.008 -3.760 19.162 1.00 91.19 75 ALA A N 1
ATOM 618 C CA . ALA A 1 75 ? -4.022 -2.776 20.239 1.00 91.19 75 ALA A CA 1
ATOM 619 C C . ALA A 1 75 ? -5.443 -2.263 20.521 1.00 91.19 75 ALA A C 1
ATOM 621 O O . ALA A 1 75 ? -5.830 -2.212 21.685 1.00 91.19 75 ALA A O 1
ATOM 622 N N . ILE A 1 76 ? -6.240 -1.980 19.484 1.00 92.31 76 ILE A N 1
ATOM 623 C CA . ILE A 1 76 ? -7.653 -1.583 19.613 1.00 92.31 76 ILE A CA 1
ATOM 624 C C . ILE A 1 76 ? -8.465 -2.697 20.281 1.00 92.31 76 ILE A C 1
ATOM 626 O O . ILE A 1 76 ? -9.130 -2.448 21.281 1.00 92.31 76 ILE A O 1
ATOM 630 N N . ILE A 1 77 ? -8.337 -3.949 19.818 1.00 91.12 77 ILE A N 1
ATOM 631 C CA . ILE A 1 77 ? -9.024 -5.101 20.435 1.00 91.12 77 ILE A CA 1
ATOM 632 C C . ILE A 1 77 ? -8.685 -5.211 21.929 1.00 91.12 77 ILE A C 1
ATOM 634 O O . ILE A 1 77 ? -9.557 -5.483 22.755 1.00 91.12 77 ILE A O 1
ATOM 638 N N . LYS A 1 78 ? -7.416 -4.997 22.298 1.00 92.12 78 LYS A N 1
ATOM 639 C CA . LYS A 1 78 ? -6.983 -5.025 23.702 1.00 92.12 78 LYS A CA 1
ATOM 640 C C . LYS A 1 78 ? -7.469 -3.816 24.500 1.00 92.12 78 LYS A C 1
ATOM 642 O O . LYS A 1 78 ? -7.765 -3.980 25.681 1.00 92.12 78 LYS A O 1
ATOM 647 N N . CYS A 1 79 ? -7.572 -2.648 23.872 1.00 91.50 79 CYS A N 1
ATOM 648 C CA . CYS A 1 79 ? -8.122 -1.428 24.461 1.00 91.50 79 CYS A CA 1
ATOM 649 C C . CYS A 1 79 ? -9.610 -1.612 24.811 1.00 91.50 79 CYS A C 1
ATOM 651 O O . CYS A 1 79 ? -10.004 -1.397 25.957 1.00 91.50 79 CYS A O 1
ATOM 653 N N . GLU A 1 80 ? -10.397 -2.155 23.881 1.00 88.94 80 GLU A N 1
ATOM 654 C CA . GLU A 1 80 ? -11.805 -2.524 24.089 1.00 88.94 80 GLU A CA 1
ATOM 655 C C . GLU A 1 80 ? -11.976 -3.581 25.195 1.00 88.94 80 GLU A C 1
ATOM 657 O O . GLU A 1 80 ? -12.828 -3.462 26.081 1.00 88.94 80 GLU A O 1
ATOM 662 N N . GLU A 1 81 ? -11.111 -4.603 25.218 1.00 90.31 81 GLU A N 1
ATOM 663 C CA . GLU A 1 81 ? -11.117 -5.611 26.283 1.00 90.31 81 GLU A CA 1
ATOM 664 C C . GLU A 1 81 ? -10.846 -4.981 27.665 1.00 90.31 81 GLU A C 1
ATOM 666 O O . GLU A 1 81 ? -11.482 -5.356 28.653 1.00 90.31 81 GLU A O 1
ATOM 671 N N . LEU A 1 82 ? -9.929 -4.012 27.745 1.00 88.88 82 LEU A N 1
ATOM 672 C CA . LEU A 1 82 ? -9.618 -3.257 28.965 1.00 88.88 82 LEU A CA 1
ATOM 673 C C . LEU A 1 82 ? -10.788 -2.380 29.417 1.00 88.88 82 LEU A C 1
ATOM 675 O O . LEU A 1 82 ? -11.112 -2.378 30.607 1.00 88.88 82 LEU A O 1
ATOM 679 N N . LYS A 1 83 ? -11.453 -1.704 28.474 1.00 86.25 83 LYS A N 1
ATOM 680 C CA . LYS A 1 83 ? -12.641 -0.879 28.727 1.00 86.25 83 LYS A CA 1
ATOM 681 C C . LYS A 1 83 ? -13.739 -1.679 29.432 1.00 86.25 83 LYS A C 1
ATOM 683 O O . LYS A 1 83 ? -14.311 -1.215 30.410 1.00 86.25 83 LYS A O 1
ATOM 688 N N . SER A 1 84 ? -13.953 -2.934 29.027 1.00 83.62 84 SER A N 1
ATOM 689 C CA . SER A 1 84 ? -14.961 -3.815 29.642 1.00 83.62 84 SER A CA 1
ATOM 690 C C . SER A 1 84 ? -14.651 -4.279 31.078 1.00 83.62 84 SER A C 1
ATOM 692 O O . SER A 1 84 ? -15.535 -4.803 31.756 1.00 83.62 84 SER A O 1
ATOM 694 N N . LYS A 1 85 ? -13.407 -4.122 31.555 1.00 87.06 85 LYS A N 1
ATOM 695 C CA . LYS A 1 85 ? -12.930 -4.680 32.837 1.00 87.06 85 LYS A CA 1
ATOM 696 C C . LYS A 1 85 ? -12.678 -3.630 33.916 1.00 87.06 85 LYS A C 1
ATOM 698 O O . LYS A 1 85 ? -12.374 -4.004 35.050 1.00 87.06 85 LYS A O 1
ATOM 703 N N . ILE A 1 86 ? -12.761 -2.343 33.585 1.00 84.56 86 ILE A N 1
ATOM 704 C CA . ILE A 1 86 ? -12.383 -1.262 34.496 1.00 84.56 86 ILE A CA 1
ATOM 705 C C . ILE A 1 86 ? -13.630 -0.601 35.097 1.00 84.56 86 ILE A C 1
ATOM 707 O O . ILE A 1 86 ? -14.460 -0.083 34.359 1.00 84.56 86 ILE A O 1
ATOM 711 N N . PRO A 1 87 ? -13.764 -0.593 36.438 1.00 77.69 87 PRO A N 1
ATOM 712 C CA . PRO A 1 87 ? -14.933 -0.031 37.116 1.00 77.69 87 PRO A CA 1
ATOM 713 C C . PRO A 1 87 ? -14.827 1.478 37.405 1.00 77.69 87 PRO A C 1
ATOM 715 O O . PRO A 1 87 ? -15.774 2.060 37.919 1.00 77.69 87 PRO A O 1
ATOM 718 N N . SER A 1 88 ? -13.675 2.103 37.141 1.00 86.88 88 SER A N 1
ATOM 719 C CA . SER A 1 88 ? -13.402 3.515 37.450 1.00 86.88 88 SER A CA 1
ATOM 720 C C . SER A 1 88 ? -13.738 4.419 36.262 1.00 86.88 88 SER A C 1
ATOM 722 O O . SER A 1 88 ? -13.184 4.232 35.180 1.00 86.88 88 SER A O 1
ATOM 724 N N . GLU A 1 89 ? -14.595 5.419 36.478 1.00 83.06 89 GLU A N 1
ATOM 725 C CA . GLU A 1 89 ? -15.067 6.369 35.455 1.00 83.06 89 GLU A CA 1
ATOM 726 C C . GLU A 1 89 ? -13.929 7.260 34.910 1.00 83.06 89 GLU A C 1
ATOM 728 O O . GLU A 1 89 ? -13.779 7.426 33.697 1.00 83.06 89 GLU A O 1
ATOM 733 N N . ASP A 1 90 ? -13.027 7.722 35.784 1.00 85.69 90 ASP A N 1
ATOM 734 C CA . ASP A 1 90 ? -11.830 8.476 35.380 1.00 85.69 90 ASP A CA 1
ATOM 735 C C . ASP A 1 90 ? -10.890 7.622 34.512 1.00 85.69 90 ASP A C 1
ATOM 737 O O . ASP A 1 90 ? -10.304 8.090 33.536 1.00 85.69 90 ASP A O 1
ATOM 741 N N . SER A 1 91 ? -10.750 6.336 34.849 1.00 86.12 91 SER A N 1
ATOM 742 C CA . SER A 1 91 ? -9.903 5.405 34.096 1.00 86.12 91 SER A CA 1
ATOM 743 C C . SER A 1 91 ? -10.531 5.000 32.763 1.00 86.12 91 SER A C 1
ATOM 745 O O . SER A 1 91 ? -9.803 4.812 31.791 1.00 86.12 91 SER A O 1
ATOM 747 N N . LEU A 1 92 ? -11.863 4.905 32.699 1.00 89.38 92 LEU A N 1
ATOM 748 C CA . LEU A 1 92 ? -12.602 4.690 31.455 1.00 89.38 92 LEU A CA 1
ATOM 749 C C . LEU A 1 92 ? -12.380 5.846 30.480 1.00 89.38 92 LEU A C 1
ATOM 751 O O . LEU A 1 92 ? -12.036 5.593 29.332 1.00 89.38 92 LEU A O 1
ATOM 755 N N . THR A 1 93 ? -12.459 7.091 30.955 1.00 88.25 93 THR A N 1
ATOM 756 C CA . THR A 1 93 ? -12.259 8.288 30.120 1.00 88.25 93 THR A CA 1
ATOM 757 C C . THR A 1 93 ? -10.864 8.312 29.476 1.00 88.25 93 THR A C 1
ATOM 759 O O . THR A 1 93 ? -10.714 8.605 28.291 1.00 88.25 93 THR A O 1
ATOM 762 N N . VAL A 1 94 ? -9.820 7.953 30.234 1.00 88.94 94 VAL A N 1
ATOM 763 C CA . VAL A 1 94 ? -8.445 7.860 29.706 1.00 88.94 94 VAL A CA 1
ATOM 764 C C . VAL A 1 94 ? -8.313 6.742 28.670 1.00 88.94 94 VAL A C 1
ATOM 766 O O . VAL A 1 94 ? -7.607 6.903 27.676 1.00 88.94 94 VAL A O 1
ATOM 769 N N . ILE A 1 95 ? -8.978 5.607 28.885 1.00 90.06 95 ILE A N 1
ATOM 770 C CA . ILE A 1 95 ? -8.932 4.469 27.960 1.00 90.06 95 ILE A CA 1
ATOM 771 C C . ILE A 1 95 ? -9.679 4.775 26.671 1.00 90.06 95 ILE A C 1
ATOM 773 O O . ILE A 1 95 ? -9.159 4.459 25.609 1.00 90.06 95 ILE A O 1
ATOM 777 N N . GLU A 1 96 ? -10.837 5.426 26.748 1.00 89.69 96 GLU A N 1
ATOM 778 C CA . GLU A 1 96 ? -11.573 5.889 25.569 1.00 89.69 96 GLU A CA 1
ATOM 779 C C . GLU A 1 96 ? -10.708 6.800 24.708 1.00 89.69 96 GLU A C 1
ATOM 781 O O . GLU A 1 96 ? -10.548 6.545 23.519 1.00 89.69 96 GLU A O 1
ATOM 786 N N . TYR A 1 97 ? -10.030 7.769 25.326 1.00 91.12 97 TYR A N 1
ATOM 787 C CA . TYR A 1 97 ? -9.096 8.632 24.611 1.00 91.12 97 TYR A CA 1
ATOM 788 C C . TYR A 1 97 ? -7.954 7.849 23.933 1.00 91.12 97 TYR A C 1
ATOM 790 O O . TYR A 1 97 ? -7.567 8.155 22.805 1.00 91.12 97 TYR A O 1
ATOM 798 N N . ILE A 1 98 ? -7.411 6.816 24.589 1.00 91.88 98 ILE A N 1
ATOM 799 C CA . ILE A 1 98 ? -6.375 5.953 23.998 1.00 91.88 98 ILE A CA 1
ATOM 800 C C . ILE A 1 98 ? -6.938 5.130 22.831 1.00 91.88 98 ILE A C 1
ATOM 802 O O . ILE A 1 98 ? -6.264 5.016 21.806 1.00 91.88 98 ILE A O 1
ATOM 806 N N . CYS A 1 99 ? -8.139 4.561 22.967 1.00 91.75 99 CYS A N 1
ATOM 807 C CA . CYS A 1 99 ? -8.776 3.798 21.896 1.00 91.75 99 CYS A CA 1
ATOM 808 C C . CYS A 1 99 ? -9.024 4.702 20.676 1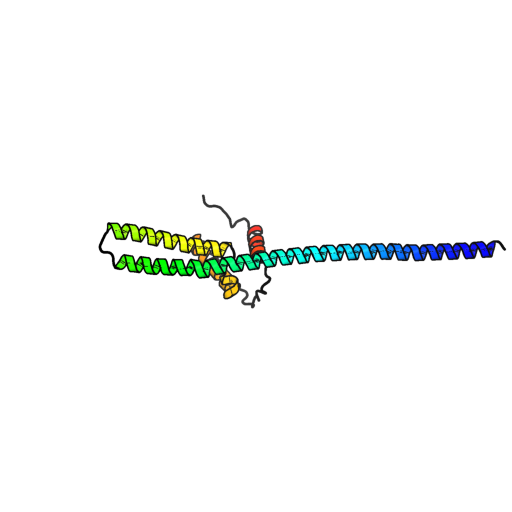.00 91.75 99 CYS A C 1
ATOM 810 O O . CYS A 1 99 ? -8.605 4.341 19.577 1.00 91.75 99 CYS A O 1
ATOM 812 N N . ASP A 1 100 ? -9.551 5.914 20.877 1.00 91.38 100 ASP A N 1
ATOM 813 C CA . ASP A 1 100 ? -9.762 6.900 19.809 1.00 91.38 100 ASP A CA 1
ATOM 814 C C . ASP A 1 100 ? -8.447 7.261 19.096 1.00 91.38 100 ASP A C 1
ATOM 816 O O . ASP A 1 100 ? -8.377 7.306 17.866 1.00 91.38 100 ASP A O 1
ATOM 820 N N . MET A 1 101 ? -7.360 7.481 19.848 1.00 93.06 101 MET A N 1
ATOM 821 C CA . MET A 1 101 ? -6.038 7.743 19.262 1.00 93.06 101 MET A CA 1
ATOM 822 C C . MET A 1 101 ? -5.508 6.561 18.437 1.00 93.06 101 MET A C 1
ATOM 824 O O . MET A 1 101 ? -4.862 6.766 17.402 1.00 93.06 101 MET A O 1
ATOM 828 N N . LEU A 1 102 ? -5.742 5.324 18.887 1.00 91.81 102 LEU A N 1
ATOM 829 C CA . LEU A 1 102 ? -5.356 4.117 18.154 1.00 91.81 102 LEU A CA 1
ATOM 830 C C . LEU A 1 102 ? -6.178 3.945 16.874 1.00 91.81 102 LEU A C 1
ATOM 832 O O . LEU A 1 102 ? -5.600 3.616 15.837 1.00 91.81 102 LEU A O 1
ATOM 836 N N . GLU A 1 103 ? -7.483 4.211 16.917 1.00 86.75 103 GLU A N 1
ATOM 837 C CA . GLU A 1 103 ? -8.358 4.187 15.741 1.00 86.75 103 GLU A CA 1
ATOM 838 C C . GLU A 1 103 ? -7.934 5.230 14.706 1.00 86.75 103 GLU A C 1
ATOM 840 O O . GLU A 1 103 ? -7.722 4.892 13.539 1.00 86.75 103 GLU A O 1
ATOM 845 N N . GLN A 1 104 ? -7.688 6.470 15.135 1.00 86.88 104 GLN A N 1
ATOM 846 C CA . GLN A 1 104 ? -7.176 7.524 14.255 1.00 86.88 104 GLN A CA 1
ATOM 847 C C . GLN A 1 104 ? -5.808 7.157 13.662 1.00 86.88 104 GLN A C 1
ATOM 849 O O . GLN A 1 104 ? -5.545 7.405 12.485 1.00 86.88 104 GLN A O 1
ATOM 854 N N . SER A 1 105 ? -4.925 6.535 14.450 1.00 87.12 105 SER A N 1
ATOM 855 C CA . SER A 1 105 ? -3.612 6.085 13.968 1.00 87.12 105 SER A CA 1
ATOM 856 C C . SER A 1 105 ? -3.733 4.961 12.941 1.00 87.12 105 SER A C 1
ATOM 858 O O . SER A 1 105 ? -2.984 4.939 11.961 1.00 87.12 105 SER A O 1
ATOM 860 N N . LEU A 1 106 ? -4.670 4.030 13.145 1.00 85.81 106 LEU A N 1
ATOM 861 C CA . LEU A 1 106 ? -4.949 2.948 12.203 1.00 85.81 106 LEU A CA 1
ATOM 862 C C . LEU A 1 106 ? -5.480 3.504 10.884 1.00 85.81 106 LEU A C 1
ATOM 864 O O . LEU A 1 106 ? -5.010 3.097 9.819 1.00 85.81 106 LEU A O 1
ATOM 868 N N . GLU A 1 107 ? -6.400 4.459 10.952 1.00 80.06 107 GLU A N 1
ATOM 869 C CA . GLU A 1 107 ? -6.957 5.102 9.768 1.00 80.06 107 GLU A CA 1
ATOM 870 C C . GLU A 1 107 ? -5.891 5.892 9.000 1.00 80.06 107 GLU A C 1
ATOM 872 O O . GLU A 1 107 ? -5.693 5.679 7.803 1.00 80.06 107 GLU A O 1
ATOM 877 N N . ASN A 1 108 ? -5.090 6.700 9.696 1.00 78.94 108 ASN A N 1
ATOM 878 C CA . ASN A 1 108 ? -3.964 7.414 9.090 1.00 78.94 108 ASN A CA 1
ATOM 879 C C . ASN A 1 108 ? -2.956 6.457 8.438 1.00 78.94 108 ASN A C 1
ATOM 881 O O . ASN A 1 108 ? -2.467 6.718 7.342 1.00 78.94 108 ASN A O 1
ATOM 885 N N . THR A 1 109 ? -2.672 5.317 9.070 1.00 82.19 109 THR A N 1
ATOM 886 C CA . THR A 1 109 ? -1.778 4.289 8.515 1.00 82.19 109 THR A CA 1
ATOM 887 C C . THR A 1 109 ? -2.336 3.700 7.218 1.00 82.19 109 THR A C 1
ATOM 889 O O . THR A 1 109 ? -1.592 3.522 6.252 1.00 82.19 109 THR A O 1
ATOM 892 N N . ARG A 1 110 ? -3.644 3.412 7.166 1.00 74.31 110 ARG A N 1
ATOM 893 C CA . ARG A 1 110 ? -4.314 2.909 5.956 1.00 74.31 110 ARG A CA 1
ATOM 894 C C . ARG A 1 110 ? -4.280 3.936 4.832 1.00 74.31 110 ARG A C 1
ATOM 896 O O . ARG A 1 110 ? -3.948 3.572 3.705 1.00 74.31 110 ARG A O 1
ATOM 903 N N . LEU A 1 111 ? -4.552 5.200 5.147 1.00 73.81 111 LEU A N 1
ATOM 904 C CA . LEU A 1 111 ? -4.489 6.310 4.197 1.00 73.81 111 LEU A CA 1
ATOM 905 C C . LEU A 1 111 ? -3.076 6.519 3.642 1.00 73.81 111 LEU A C 1
ATOM 907 O O . LEU A 1 111 ? -2.911 6.675 2.437 1.00 73.81 111 LEU A O 1
ATOM 911 N N . LEU A 1 112 ? -2.050 6.452 4.490 1.00 76.06 112 LEU A N 1
ATOM 912 C CA . LEU A 1 112 ? -0.658 6.557 4.051 1.00 76.06 112 LEU A CA 1
ATOM 913 C C . LEU A 1 112 ? -0.246 5.369 3.174 1.00 76.06 112 LEU A C 1
ATOM 915 O O . LEU A 1 112 ? 0.416 5.554 2.157 1.00 76.06 112 LEU A O 1
ATOM 919 N N . ALA A 1 113 ? -0.654 4.146 3.524 1.00 72.31 113 ALA A N 1
ATOM 920 C CA . ALA A 1 113 ? -0.388 2.975 2.688 1.00 72.31 113 ALA A CA 1
ATOM 921 C C . ALA A 1 113 ? -1.042 3.122 1.304 1.00 72.31 113 ALA A C 1
ATOM 923 O O . ALA A 1 113 ? -0.414 2.827 0.289 1.00 72.31 113 ALA A O 1
ATOM 924 N N . LEU A 1 114 ? -2.272 3.635 1.273 1.00 69.56 114 LEU A N 1
ATOM 925 C CA . LEU A 1 114 ? -3.019 3.973 0.065 1.00 69.56 114 LEU A CA 1
ATOM 926 C C . LEU A 1 114 ? -2.316 5.021 -0.805 1.00 69.56 114 LEU A C 1
ATOM 928 O O . LEU A 1 114 ? -2.180 4.814 -2.009 1.00 69.56 114 LEU A O 1
ATOM 932 N N . GLU A 1 115 ? -1.866 6.119 -0.200 1.00 70.94 115 GLU A N 1
ATOM 933 C CA . GLU A 1 115 ? -1.172 7.211 -0.888 1.00 70.94 115 GLU A CA 1
ATOM 934 C C . GLU A 1 115 ? 0.185 6.764 -1.446 1.00 70.94 115 GLU A C 1
ATOM 936 O O . GLU A 1 115 ? 0.598 7.205 -2.514 1.00 70.94 115 GLU A O 1
ATOM 941 N N . ILE A 1 116 ? 0.874 5.849 -0.760 1.00 75.44 116 ILE A N 1
ATOM 942 C CA . ILE A 1 116 ? 2.169 5.331 -1.208 1.00 75.44 116 ILE A CA 1
ATOM 943 C C . ILE A 1 116 ? 1.995 4.324 -2.350 1.00 75.44 116 ILE A C 1
ATOM 945 O O . ILE A 1 116 ? 2.691 4.413 -3.363 1.00 75.44 116 ILE A O 1
ATOM 949 N N . SER A 1 117 ? 1.129 3.325 -2.181 1.00 69.81 117 SER A N 1
ATOM 950 C CA . SER A 1 117 ? 0.818 2.330 -3.210 1.00 69.81 117 SER A CA 1
ATOM 951 C C . SER A 1 117 ? -0.359 1.476 -2.737 1.00 69.81 117 SER A C 1
ATOM 953 O O . SER A 1 117 ? -0.181 0.732 -1.773 1.00 69.81 117 SER A O 1
ATOM 955 N N . PRO A 1 118 ? -1.537 1.507 -3.388 1.00 65.31 118 PRO A N 1
ATOM 956 C CA . PRO A 1 118 ? -2.684 0.715 -2.951 1.00 65.31 118 PRO A CA 1
ATOM 957 C C . PRO A 1 118 ? -2.318 -0.783 -2.924 1.00 65.31 118 PRO A C 1
ATOM 959 O O . PRO A 1 118 ? -2.166 -1.384 -3.989 1.00 65.31 118 PRO A O 1
ATOM 962 N N . PRO A 1 119 ? -2.169 -1.430 -1.748 1.00 60.66 119 PRO A N 1
ATOM 963 C CA . PRO A 1 119 ? -1.649 -2.802 -1.676 1.00 60.66 119 PRO A CA 1
ATOM 964 C C . PRO A 1 119 ? -2.594 -3.789 -2.371 1.00 60.66 119 PRO A C 1
ATOM 966 O O . PRO A 1 119 ? -2.175 -4.671 -3.123 1.00 60.66 119 PRO A O 1
ATOM 969 N N . VAL A 1 120 ? -3.894 -3.536 -2.191 1.00 60.72 120 VAL A N 1
ATOM 970 C CA . VAL A 1 120 ? -5.021 -4.268 -2.771 1.00 60.72 120 VAL A CA 1
ATOM 971 C C . VAL A 1 120 ? -4.957 -4.316 -4.304 1.00 60.72 120 VAL A C 1
ATOM 973 O O . VAL A 1 120 ? -5.328 -5.323 -4.903 1.00 60.72 120 VAL A O 1
ATOM 976 N N . LEU A 1 121 ? -4.387 -3.298 -4.955 1.00 62.06 121 LEU A N 1
ATOM 977 C CA . LEU A 1 121 ? -4.220 -3.264 -6.409 1.00 62.06 121 LEU A CA 1
ATOM 978 C C . LEU A 1 121 ? -3.479 -4.458 -6.977 1.00 62.06 121 LEU A C 1
ATOM 980 O O . LEU A 1 121 ? -3.807 -4.945 -8.059 1.00 62.06 121 LEU A O 1
ATOM 984 N N . TYR A 1 122 ? -2.506 -4.947 -6.227 1.00 58.62 122 TYR A N 1
ATOM 985 C CA . TYR A 1 122 ? -1.639 -6.014 -6.681 1.00 58.62 122 TYR A CA 1
ATOM 986 C C . TYR A 1 122 ? -2.035 -7.386 -6.129 1.00 58.62 122 TYR A C 1
ATOM 988 O O . TYR A 1 122 ? -1.553 -8.393 -6.644 1.00 58.62 122 TYR A O 1
ATOM 996 N N . GLU A 1 123 ? -2.886 -7.437 -5.101 1.00 58.25 123 GLU A N 1
ATOM 997 C CA . GLU A 1 123 ? -3.341 -8.681 -4.465 1.00 58.25 123 GLU A CA 1
ATOM 998 C C . GLU A 1 123 ? -4.668 -9.185 -5.037 1.00 58.25 123 GLU A C 1
ATOM 1000 O O . GLU A 1 123 ? -4.816 -10.384 -5.263 1.00 58.25 123 GLU A O 1
ATOM 1005 N N . ILE A 1 124 ? -5.613 -8.279 -5.316 1.00 57.22 124 ILE A N 1
ATOM 1006 C CA . ILE A 1 124 ? -6.954 -8.626 -5.818 1.00 57.22 124 ILE A CA 1
ATOM 1007 C C . ILE A 1 124 ? -7.215 -8.140 -7.253 1.00 57.22 124 ILE A C 1
ATOM 1009 O O . ILE A 1 124 ? -8.268 -8.422 -7.822 1.00 57.22 124 ILE A O 1
ATOM 1013 N N . GLY A 1 125 ? -6.233 -7.476 -7.871 1.00 61.34 125 GLY A N 1
ATOM 1014 C CA . GLY A 1 125 ? -6.289 -7.011 -9.257 1.00 61.34 125 GLY A CA 1
ATOM 1015 C C . GLY A 1 125 ? -6.917 -5.624 -9.428 1.00 61.34 125 GLY A C 1
ATOM 1016 O O . GLY A 1 125 ? -7.521 -5.065 -8.513 1.00 61.34 125 GLY A O 1
ATOM 1017 N N . LEU A 1 126 ? -6.759 -5.063 -10.635 1.00 65.50 126 LEU A N 1
ATOM 1018 C CA . LEU A 1 126 ? -7.108 -3.674 -10.967 1.00 65.50 126 LEU A CA 1
ATOM 1019 C C . LEU A 1 126 ? -8.565 -3.321 -10.660 1.00 65.50 126 LEU A C 1
ATOM 1021 O O . LEU A 1 126 ? -8.831 -2.292 -10.050 1.00 65.50 126 LEU A O 1
ATOM 1025 N N . GLU A 1 127 ? -9.501 -4.175 -11.062 1.00 66.62 127 GLU A N 1
ATOM 1026 C CA . GLU A 1 127 ? -10.938 -3.922 -10.907 1.00 66.62 127 GLU A CA 1
ATOM 1027 C C . GLU A 1 127 ? -11.358 -3.871 -9.438 1.00 66.62 127 GLU A C 1
ATOM 1029 O O . GLU A 1 127 ? -11.970 -2.897 -8.998 1.00 66.62 127 GLU A O 1
ATOM 1034 N N . ALA A 1 128 ? -10.978 -4.885 -8.660 1.00 64.25 128 ALA A N 1
ATOM 1035 C CA . ALA A 1 128 ? -11.350 -4.967 -7.254 1.00 64.25 128 ALA A CA 1
ATOM 1036 C C . ALA A 1 128 ? -10.691 -3.852 -6.427 1.00 64.25 128 ALA A C 1
ATOM 1038 O O . ALA A 1 128 ? -11.290 -3.324 -5.493 1.00 64.25 128 ALA A O 1
ATOM 1039 N N . ALA A 1 129 ? -9.490 -3.431 -6.816 1.00 65.62 129 ALA A N 1
ATOM 1040 C CA . ALA A 1 129 ? -8.796 -2.350 -6.146 1.00 65.62 129 ALA A CA 1
ATOM 1041 C C . ALA A 1 129 ? -9.321 -0.961 -6.464 1.00 65.62 129 ALA A C 1
ATOM 1043 O O . ALA A 1 129 ? -9.382 -0.132 -5.562 1.00 65.62 129 ALA A O 1
ATOM 1044 N N . VAL A 1 130 ? -9.722 -0.705 -7.711 1.00 66.38 130 VAL A N 1
ATOM 1045 C CA . VAL A 1 130 ? -10.385 0.553 -8.065 1.00 66.38 130 VAL A CA 1
ATOM 1046 C C . VAL A 1 130 ? -11.745 0.633 -7.374 1.00 66.38 130 VAL A C 1
ATOM 1048 O O . VAL A 1 130 ? -12.058 1.671 -6.802 1.00 66.38 130 VAL A O 1
ATOM 1051 N N . SER A 1 131 ? -12.513 -0.460 -7.337 1.00 65.81 131 SER A N 1
ATOM 1052 C CA . SER A 1 131 ? -13.779 -0.506 -6.593 1.00 65.81 131 SER A CA 1
ATOM 1053 C C . SER A 1 131 ? -13.575 -0.215 -5.105 1.00 65.81 131 SER A C 1
ATOM 1055 O O . SER A 1 131 ? -14.271 0.627 -4.544 1.00 65.81 131 SER A O 1
ATOM 1057 N N . TRP A 1 132 ? -12.595 -0.865 -4.473 1.00 66.75 132 TRP A N 1
ATOM 1058 C CA . TRP A 1 132 ? -12.277 -0.635 -3.066 1.00 66.75 132 TRP A CA 1
ATOM 1059 C C . TRP A 1 132 ? -11.796 0.802 -2.810 1.00 66.7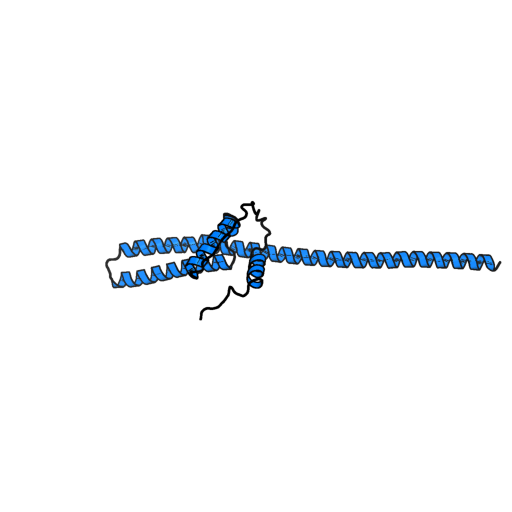5 132 TRP A C 1
ATOM 1061 O O . TRP A 1 132 ? -12.250 1.444 -1.868 1.00 66.75 132 TRP A O 1
ATOM 1071 N N . LEU A 1 133 ? -10.941 1.353 -3.679 1.00 65.00 133 LEU A N 1
ATOM 1072 C CA . LEU A 1 133 ? -10.463 2.734 -3.568 1.00 65.00 133 LEU A CA 1
ATOM 1073 C C . LEU A 1 133 ? -11.612 3.745 -3.669 1.00 65.00 133 LEU A C 1
ATOM 1075 O O . LEU A 1 133 ? -11.664 4.702 -2.900 1.00 65.00 133 LEU A O 1
ATOM 1079 N N . LEU A 1 134 ? -12.546 3.524 -4.596 1.00 68.31 134 LEU A N 1
ATOM 1080 C CA . LEU A 1 134 ? -13.732 4.363 -4.761 1.00 68.31 134 LEU A CA 1
ATOM 1081 C C . LEU A 1 134 ? -14.661 4.286 -3.540 1.00 68.31 134 LEU A C 1
ATOM 1083 O O . LEU A 1 134 ? -15.263 5.290 -3.164 1.00 68.31 134 LEU A O 1
ATOM 1087 N N . GLU A 1 135 ? -14.747 3.128 -2.887 1.00 66.69 135 GLU A N 1
ATOM 1088 C CA . GLU A 1 135 ? -15.491 2.947 -1.638 1.00 66.69 135 GLU A CA 1
ATOM 1089 C C . GLU A 1 135 ? -14.858 3.731 -0.476 1.00 66.69 135 GLU A C 1
ATOM 1091 O O . GLU A 1 135 ? -15.554 4.495 0.189 1.00 66.69 135 GLU A O 1
ATOM 1096 N N . GLN A 1 136 ? -13.530 3.678 -0.323 1.00 63.16 136 GLN A N 1
ATOM 1097 C CA . GLN A 1 136 ? -12.808 4.502 0.660 1.00 63.16 136 GLN A CA 1
ATOM 1098 C C . GLN A 1 136 ? -12.975 6.012 0.393 1.00 63.16 136 GLN A C 1
ATOM 1100 O O . GLN A 1 136 ? -13.149 6.807 1.316 1.00 63.16 136 GLN A O 1
ATOM 1105 N N . PHE A 1 137 ? -12.969 6.426 -0.879 1.00 61.47 137 PHE A N 1
ATOM 1106 C CA . PHE A 1 137 ? -13.210 7.821 -1.267 1.00 61.47 137 PHE A CA 1
ATOM 1107 C C . PHE A 1 137 ? -14.644 8.278 -0.986 1.00 61.47 137 PHE A C 1
ATOM 1109 O O . PHE A 1 137 ? -14.853 9.427 -0.592 1.00 61.47 137 PHE A O 1
ATOM 1116 N N . LYS A 1 138 ? -15.635 7.401 -1.176 1.00 66.81 138 LYS A N 1
ATOM 1117 C CA . LYS A 1 138 ? -17.034 7.681 -0.842 1.00 66.81 138 LYS A CA 1
ATOM 1118 C C . LYS A 1 138 ? -17.203 7.902 0.659 1.00 66.81 138 LYS A C 1
ATOM 1120 O O . LYS A 1 138 ? -17.839 8.882 1.037 1.00 66.81 138 LYS A O 1
ATOM 1125 N N . ASP A 1 139 ? -16.614 7.045 1.487 1.00 60.06 139 ASP A N 1
ATOM 1126 C CA . ASP A 1 139 ? -16.727 7.153 2.946 1.00 60.06 139 ASP A CA 1
ATOM 1127 C C . ASP A 1 139 ? -16.062 8.430 3.478 1.00 60.06 139 ASP A C 1
ATOM 1129 O O . ASP A 1 139 ? -16.568 9.058 4.406 1.00 60.06 139 ASP A O 1
ATOM 1133 N N . LYS A 1 140 ? -14.974 8.873 2.836 1.00 56.22 140 LYS A N 1
ATOM 1134 C CA . LYS A 1 140 ? -14.210 10.052 3.261 1.00 56.22 140 LYS A CA 1
ATOM 1135 C C . LYS A 1 140 ? -14.716 11.385 2.697 1.00 56.22 140 LYS A C 1
ATOM 1137 O O . LYS A 1 140 ? -14.629 12.404 3.375 1.00 56.22 140 LYS A O 1
ATOM 1142 N N . HIS A 1 141 ? -15.213 11.401 1.460 1.00 58.28 141 HIS A N 1
ATOM 1143 C CA . HIS A 1 141 ? -15.559 12.637 0.741 1.00 58.28 141 HIS A CA 1
ATOM 1144 C C . HIS A 1 141 ? -17.034 12.728 0.324 1.00 58.28 141 HIS A C 1
ATOM 1146 O O . HIS A 1 141 ? -17.439 13.723 -0.274 1.00 58.28 141 HIS A O 1
ATOM 1152 N N . GLY A 1 142 ? -17.851 11.707 0.605 1.00 57.81 142 GLY A N 1
ATOM 1153 C CA . GLY A 1 142 ? -19.276 11.690 0.255 1.00 57.81 142 GLY A CA 1
ATOM 1154 C C . GLY A 1 142 ? -19.553 11.666 -1.253 1.00 57.81 142 GLY A C 1
ATOM 1155 O O . GLY A 1 142 ? -20.660 11.988 -1.687 1.00 57.81 142 GLY A O 1
ATOM 1156 N N . LEU A 1 143 ? -18.557 11.315 -2.071 1.00 64.25 143 LEU A N 1
ATOM 1157 C CA . LEU A 1 143 ? -18.651 11.362 -3.528 1.00 64.25 143 LEU A CA 1
ATOM 1158 C C . LEU A 1 143 ? -19.438 10.163 -4.075 1.00 64.25 143 LEU A C 1
ATOM 1160 O O . LEU A 1 143 ? -19.170 9.011 -3.734 1.00 64.25 143 LEU A O 1
ATOM 1164 N N . GLN A 1 144 ? -20.393 10.432 -4.970 1.00 58.78 144 GLN A N 1
ATOM 1165 C CA . GLN A 1 144 ? -21.038 9.391 -5.770 1.00 58.78 144 GLN A CA 1
ATOM 1166 C C . GLN A 1 144 ? -20.204 9.096 -7.017 1.00 58.78 144 GLN A C 1
ATOM 1168 O O . GLN A 1 144 ? -19.802 10.014 -7.731 1.00 58.78 144 GLN A O 1
ATOM 1173 N N . TYR A 1 145 ? -19.979 7.814 -7.297 1.00 62.41 145 TYR A N 1
ATOM 1174 C CA . TYR A 1 145 ? -19.238 7.355 -8.466 1.00 62.41 145 TYR A CA 1
ATOM 1175 C C . TYR A 1 145 ? -20.037 6.303 -9.242 1.00 62.41 145 TYR A C 1
ATOM 1177 O O . TYR A 1 145 ? -20.852 5.576 -8.675 1.00 62.41 145 TYR A O 1
ATOM 1185 N N . ILE A 1 146 ? -19.778 6.215 -10.548 1.00 62.69 146 ILE A N 1
ATOM 1186 C CA . ILE A 1 146 ? -20.242 5.128 -11.413 1.00 62.69 146 ILE A CA 1
ATOM 1187 C C . ILE A 1 146 ? -18.988 4.405 -11.896 1.00 62.69 146 ILE A C 1
ATOM 1189 O O . ILE A 1 146 ? -18.157 4.995 -12.584 1.00 62.69 146 ILE A O 1
ATOM 1193 N N . PHE A 1 147 ? -18.835 3.147 -11.491 1.00 67.50 147 PHE A N 1
ATOM 1194 C CA . PHE A 1 147 ? -17.751 2.282 -11.942 1.00 67.50 147 PHE A CA 1
ATOM 1195 C C . PHE A 1 147 ? -18.290 1.348 -13.027 1.00 67.50 147 PHE A C 1
ATOM 1197 O O . PHE A 1 147 ? -19.107 0.471 -12.745 1.00 67.50 147 PHE A O 1
ATOM 1204 N N . GLU A 1 148 ? -17.858 1.557 -14.269 1.00 64.88 148 GLU A N 1
ATOM 1205 C CA . GLU A 1 148 ? -18.139 0.653 -15.383 1.00 64.88 148 GLU A CA 1
ATOM 1206 C C . GLU A 1 148 ? -16.897 -0.176 -15.694 1.00 64.88 148 GLU A C 1
ATOM 1208 O O . GLU A 1 148 ? -15.829 0.360 -15.992 1.00 64.88 148 GLU A O 1
ATOM 1213 N N . ASP A 1 149 ? -17.055 -1.496 -15.638 1.00 67.88 149 ASP A N 1
ATOM 1214 C CA . ASP A 1 149 ? -16.016 -2.450 -15.993 1.00 67.88 149 ASP A CA 1
ATOM 1215 C C . ASP A 1 149 ? -16.381 -3.182 -17.289 1.00 67.88 149 ASP A C 1
ATOM 1217 O O . ASP A 1 149 ? -17.487 -3.706 -17.448 1.00 67.88 149 ASP A O 1
ATOM 1221 N N . ASP A 1 150 ? -15.422 -3.247 -18.212 1.00 73.31 150 ASP A N 1
ATOM 1222 C CA . ASP A 1 150 ? -15.551 -3.982 -19.469 1.00 73.31 150 ASP A CA 1
ATOM 1223 C C . ASP A 1 150 ? -15.378 -5.504 -19.297 1.00 73.31 150 ASP A C 1
ATOM 1225 O O . ASP A 1 150 ? -15.506 -6.246 -20.277 1.00 73.31 150 ASP A O 1
ATOM 1229 N N . LYS A 1 151 ? -15.116 -5.967 -18.062 1.00 67.12 151 LYS A N 1
ATOM 1230 C CA . LYS A 1 151 ? -14.961 -7.369 -17.635 1.00 67.12 151 LYS A CA 1
ATOM 1231 C C . LYS A 1 151 ? -13.873 -8.133 -18.382 1.00 67.12 151 LYS A C 1
ATOM 1233 O O . LYS A 1 151 ? -13.874 -9.368 -18.419 1.00 67.12 151 LYS A O 1
ATOM 1238 N N . LYS A 1 152 ? -12.953 -7.423 -19.031 1.00 70.94 152 LYS A N 1
ATOM 1239 C CA . LYS A 1 152 ? -11.802 -8.044 -19.678 1.00 70.94 152 LYS A CA 1
ATOM 1240 C C . LYS A 1 152 ? -10.702 -8.187 -18.650 1.00 70.94 152 LYS A C 1
ATOM 1242 O O . LYS A 1 152 ? -10.371 -7.230 -17.967 1.00 70.94 152 LYS A O 1
ATOM 1247 N N . GLN A 1 153 ? -10.083 -9.362 -18.600 1.00 54.53 153 GLN A N 1
ATOM 1248 C CA . GLN A 1 153 ? -8.964 -9.608 -17.701 1.00 54.53 153 GLN A CA 1
ATOM 1249 C C . GLN A 1 153 ? -7.802 -8.662 -18.033 1.00 54.53 153 GLN A C 1
ATOM 1251 O O . GLN A 1 153 ? -7.061 -8.858 -19.000 1.00 54.53 153 GLN A O 1
ATOM 1256 N N . LYS A 1 154 ? -7.643 -7.621 -17.216 1.00 62.94 154 LYS A N 1
ATOM 1257 C CA . LYS A 1 154 ? -6.522 -6.686 -17.284 1.00 62.94 154 LYS A CA 1
ATOM 1258 C C . LYS A 1 154 ? -5.377 -7.315 -16.501 1.00 62.94 154 LYS A C 1
ATOM 1260 O O . LYS A 1 154 ? -5.294 -7.179 -15.284 1.00 62.94 154 LYS A O 1
ATOM 1265 N N . SER A 1 155 ? -4.524 -8.073 -17.193 1.00 52.47 155 SER A N 1
ATOM 1266 C CA . SER A 1 155 ? -3.297 -8.591 -16.586 1.00 52.47 155 SER A CA 1
ATOM 1267 C C . SER A 1 155 ? -2.441 -7.402 -16.165 1.00 52.47 155 SER A C 1
ATOM 1269 O O . SER A 1 155 ? -1.829 -6.747 -17.010 1.00 52.47 155 SER A O 1
ATOM 1271 N N . LEU A 1 156 ? -2.407 -7.123 -14.862 1.00 57.12 156 LEU A N 1
ATOM 1272 C CA . LEU A 1 156 ? -1.414 -6.236 -14.282 1.00 57.12 156 LEU A CA 1
ATOM 1273 C C . LEU A 1 156 ? -0.073 -6.964 -14.359 1.00 57.12 156 LEU A C 1
ATOM 1275 O O . LEU A 1 156 ? 0.325 -7.663 -13.431 1.00 57.12 156 LEU A O 1
ATOM 1279 N N . ASP A 1 157 ? 0.602 -6.867 -15.504 1.00 53.41 157 ASP A N 1
ATOM 1280 C CA . ASP A 1 157 ? 2.013 -7.225 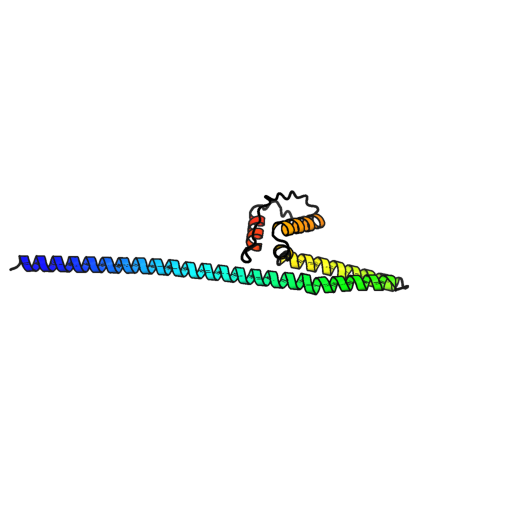-15.550 1.00 53.41 157 ASP A CA 1
ATOM 1281 C C . ASP A 1 157 ? 2.723 -6.361 -14.495 1.00 53.41 157 ASP A C 1
ATOM 1283 O O . ASP A 1 157 ? 2.424 -5.169 -14.372 1.00 53.41 157 ASP A O 1
ATOM 1287 N N . ASN A 1 158 ? 3.623 -6.950 -13.704 1.00 51.22 158 ASN A N 1
ATOM 1288 C CA . ASN A 1 158 ? 4.236 -6.371 -12.489 1.00 51.22 158 ASN A CA 1
ATOM 1289 C C . ASN A 1 158 ? 5.021 -5.051 -12.727 1.00 51.22 158 ASN A C 1
ATOM 1291 O O . ASN A 1 158 ? 5.676 -4.543 -11.821 1.00 51.22 158 ASN A O 1
ATOM 1295 N N . ASN A 1 159 ? 4.969 -4.515 -13.946 1.00 50.25 159 ASN A N 1
ATOM 1296 C CA . ASN A 1 159 ? 5.689 -3.361 -14.461 1.00 50.25 159 ASN A CA 1
ATOM 1297 C C . ASN A 1 159 ? 4.782 -2.162 -14.800 1.00 50.25 159 ASN A C 1
ATOM 1299 O O . ASN A 1 159 ? 5.261 -1.190 -15.388 1.00 50.25 159 ASN A O 1
ATOM 1303 N N . ILE A 1 160 ? 3.481 -2.210 -14.490 1.00 54.94 160 ILE A N 1
ATOM 1304 C CA . ILE A 1 160 ? 2.590 -1.068 -14.725 1.00 54.94 160 ILE A CA 1
ATOM 1305 C C . ILE A 1 160 ? 2.878 0.021 -13.689 1.00 54.94 160 ILE A C 1
ATOM 1307 O O . ILE A 1 160 ? 2.742 -0.184 -12.487 1.00 54.94 160 ILE A O 1
ATOM 1311 N N . LEU A 1 161 ? 3.252 1.204 -14.181 1.00 53.59 161 LEU A N 1
ATOM 1312 C CA . LEU A 1 161 ? 3.408 2.426 -13.395 1.00 53.59 161 LEU A CA 1
ATOM 1313 C C . LEU A 1 161 ? 2.021 2.980 -13.054 1.00 53.59 161 LEU A C 1
ATOM 1315 O O . LEU A 1 161 ? 1.571 3.959 -13.649 1.00 53.59 161 LEU A O 1
ATOM 1319 N N . VAL A 1 162 ? 1.325 2.330 -12.123 1.00 55.81 162 VAL A N 1
ATOM 1320 C CA . VAL A 1 162 ? -0.018 2.733 -11.679 1.00 55.81 162 VAL A CA 1
ATOM 1321 C C . VAL A 1 162 ? 0.004 4.181 -11.200 1.00 55.81 162 VAL A C 1
ATOM 1323 O O . VAL A 1 162 ? -0.881 4.949 -11.561 1.00 55.81 162 VAL A O 1
ATOM 1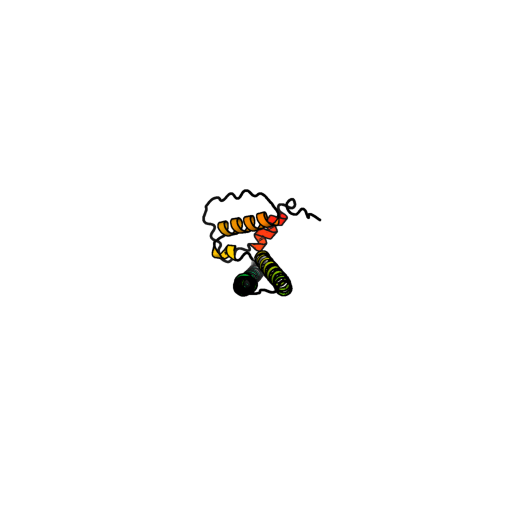326 N N . TRP A 1 163 ? 1.056 4.584 -10.485 1.00 49.34 163 TRP A N 1
ATOM 1327 C CA . TRP A 1 163 ? 1.242 5.972 -10.071 1.00 49.34 163 TRP A CA 1
ATOM 1328 C C . TRP A 1 163 ? 1.276 6.948 -11.255 1.00 49.34 163 TRP A C 1
ATOM 1330 O O . TRP A 1 163 ? 0.650 7.998 -11.205 1.00 49.34 163 TRP A O 1
ATOM 1340 N N . GLY A 1 164 ? 1.935 6.583 -12.359 1.00 47.91 164 GLY A N 1
ATOM 1341 C CA . GLY A 1 164 ? 1.966 7.410 -13.568 1.00 47.91 164 GLY A CA 1
ATOM 1342 C C . GLY A 1 164 ? 0.612 7.472 -14.281 1.00 47.91 164 GLY A C 1
ATOM 1343 O O . GLY A 1 164 ? 0.263 8.505 -14.845 1.00 47.91 164 GLY A O 1
ATOM 1344 N N . ALA A 1 165 ? -0.176 6.393 -14.229 1.00 51.66 165 ALA A N 1
ATOM 1345 C CA . ALA A 1 165 ? -1.548 6.388 -14.735 1.00 51.66 165 ALA A CA 1
ATOM 1346 C C . ALA A 1 165 ? -2.488 7.231 -13.854 1.00 51.66 165 ALA A C 1
ATOM 1348 O O . ALA A 1 165 ? -3.343 7.934 -14.384 1.00 51.66 165 ALA A O 1
ATOM 1349 N N . TRP A 1 166 ? -2.296 7.204 -12.533 1.00 50.38 166 TRP A N 1
ATOM 1350 C CA . TRP A 1 166 ? -3.025 8.027 -11.568 1.00 50.38 166 TRP A CA 1
ATOM 1351 C C . TRP A 1 166 ? -2.677 9.514 -11.710 1.00 50.38 166 TRP A C 1
ATOM 1353 O O . TRP A 1 166 ? -3.567 10.345 -11.855 1.00 50.38 166 TRP A O 1
ATOM 1363 N N . GLU A 1 167 ? -1.390 9.857 -11.783 1.00 39.78 167 GLU A N 1
ATOM 1364 C CA . GLU A 1 167 ? -0.909 11.224 -12.020 1.00 39.78 167 GLU A CA 1
ATOM 1365 C C . GLU A 1 167 ? -1.412 11.775 -13.368 1.00 39.78 167 GLU A C 1
ATOM 1367 O O . GLU A 1 167 ? -1.871 12.919 -13.450 1.00 39.78 167 GLU A O 1
ATOM 1372 N N . ALA A 1 168 ? -1.422 10.942 -14.417 1.00 48.22 168 ALA A N 1
ATOM 1373 C CA . ALA A 1 168 ? -2.022 11.276 -15.708 1.00 48.22 168 ALA A CA 1
ATOM 1374 C C . ALA A 1 168 ? -3.551 11.459 -15.621 1.00 48.22 168 ALA A C 1
ATOM 1376 O O . ALA A 1 168 ? -4.099 12.376 -16.229 1.00 48.22 168 ALA A O 1
ATOM 1377 N N . ALA A 1 169 ? -4.258 10.625 -14.854 1.00 49.00 169 ALA A N 1
ATOM 1378 C CA . ALA A 1 169 ? -5.704 10.742 -14.670 1.00 49.00 169 ALA A CA 1
ATOM 1379 C C . ALA A 1 169 ? -6.085 12.019 -13.899 1.00 49.00 169 ALA A C 1
ATOM 1381 O O . ALA A 1 169 ? -7.010 12.726 -14.303 1.00 49.00 169 ALA A O 1
ATOM 1382 N N . CYS A 1 170 ? -5.335 12.367 -12.850 1.00 45.00 170 CYS A N 1
ATOM 1383 C CA . CYS A 1 170 ? -5.526 13.604 -12.093 1.00 45.00 170 CYS A CA 1
ATOM 1384 C C . CYS A 1 170 ? -5.223 14.857 -12.933 1.00 45.00 170 CYS A C 1
ATOM 1386 O O . CYS A 1 170 ? -5.917 15.863 -12.805 1.00 45.00 170 CYS A O 1
ATOM 1388 N N . THR A 1 171 ? -4.235 14.805 -13.834 1.00 46.94 171 THR A N 1
ATOM 1389 C CA . THR A 1 171 ? -3.917 15.930 -14.736 1.00 46.94 171 THR A CA 1
ATOM 1390 C C . THR A 1 171 ? -4.905 16.086 -15.895 1.00 46.94 171 THR A C 1
ATOM 1392 O O . THR A 1 171 ? -5.100 17.202 -16.378 1.00 46.94 171 THR A O 1
ATOM 1395 N N . LEU A 1 172 ? -5.567 15.009 -16.329 1.00 47.19 172 LEU A N 1
ATOM 1396 C CA . LEU A 1 172 ? -6.555 15.040 -17.414 1.00 47.19 172 LEU A CA 1
ATOM 1397 C C . LEU A 1 172 ? -7.948 15.530 -16.982 1.00 47.19 172 LEU A C 1
ATOM 1399 O O . LEU A 1 172 ? -8.752 15.871 -17.850 1.00 47.19 172 LEU A O 1
ATOM 1403 N N . ASN A 1 173 ? -8.242 15.612 -15.679 1.00 44.16 173 ASN A N 1
ATOM 1404 C CA . ASN A 1 173 ? -9.517 16.140 -15.185 1.00 44.16 173 ASN A CA 1
ATOM 1405 C C . ASN A 1 173 ? -9.351 17.040 -13.939 1.00 44.16 173 ASN A C 1
ATOM 1407 O O . ASN A 1 173 ? -9.694 16.637 -12.825 1.00 44.16 173 ASN A O 1
ATOM 1411 N N . PRO A 1 174 ? -8.873 18.287 -14.111 1.00 44.84 174 PRO A N 1
ATOM 1412 C CA . PRO A 1 174 ? -8.607 19.214 -13.005 1.00 44.84 174 PRO A CA 1
ATOM 1413 C C . PRO A 1 174 ? -9.863 19.685 -12.241 1.00 44.84 174 PRO A C 1
ATOM 1415 O O . PRO A 1 174 ? -9.746 20.416 -11.264 1.00 44.84 174 PRO A O 1
ATOM 1418 N N . GLY A 1 175 ? -11.072 19.279 -12.649 1.00 44.53 175 GLY A N 1
ATOM 1419 C CA . GLY A 1 175 ? -12.329 19.638 -11.980 1.00 44.53 175 GLY A CA 1
ATOM 1420 C C . GLY A 1 175 ? -12.671 18.822 -10.725 1.00 44.53 175 GLY A C 1
ATOM 1421 O O . GLY A 1 175 ? -13.645 19.157 -10.057 1.00 44.53 175 GLY A O 1
ATOM 1422 N N . MET A 1 176 ? -11.910 17.768 -10.409 1.00 38.97 176 MET A N 1
ATOM 1423 C CA . MET A 1 176 ? -12.177 16.866 -9.272 1.00 38.97 176 MET A CA 1
ATOM 1424 C C . MET A 1 176 ? -11.400 17.215 -7.992 1.00 38.97 176 MET A C 1
ATOM 1426 O O . MET A 1 176 ? -11.690 16.656 -6.940 1.00 38.97 176 MET A O 1
ATOM 1430 N N . VAL A 1 177 ? -10.466 18.170 -8.051 1.00 38.34 177 VAL A N 1
ATOM 1431 C CA . VAL A 1 177 ? -9.771 18.714 -6.873 1.00 38.34 177 VAL A CA 1
ATOM 1432 C C . VAL A 1 177 ? -10.263 20.141 -6.650 1.00 38.34 177 VAL A C 1
ATOM 1434 O O . VAL A 1 177 ? -9.566 21.113 -6.923 1.00 38.34 177 VAL A O 1
ATOM 1437 N N . LYS A 1 178 ? -11.517 20.286 -6.219 1.00 31.95 178 LYS A N 1
ATOM 1438 C CA . LYS A 1 178 ? -11.907 21.505 -5.510 1.00 31.95 178 LYS A CA 1
ATOM 1439 C C . LYS A 1 178 ? -11.695 21.247 -4.030 1.00 31.95 178 LYS A C 1
ATOM 1441 O O . LYS A 1 178 ? -12.446 20.494 -3.418 1.00 31.95 178 LYS A O 1
ATOM 1446 N N . GLU A 1 179 ? -10.628 21.852 -3.520 1.00 33.31 179 GLU A N 1
ATOM 1447 C CA . GLU A 1 179 ? -10.422 22.133 -2.104 1.00 33.31 179 GLU A CA 1
ATOM 1448 C C . GLU A 1 179 ? -11.732 22.668 -1.511 1.00 33.31 179 GLU A C 1
ATOM 1450 O O . GLU A 1 179 ? -12.293 23.651 -2.003 1.00 33.31 179 GLU A O 1
ATOM 1455 N N . HIS A 1 180 ? -12.232 21.989 -0.485 1.00 27.09 180 HIS A N 1
ATOM 1456 C CA . HIS A 1 180 ? -13.097 22.619 0.497 1.00 27.09 180 HIS A CA 1
ATOM 1457 C C . HIS A 1 180 ? -12.194 23.028 1.666 1.00 27.09 180 HIS A C 1
ATOM 1459 O O . HIS A 1 180 ? -11.458 22.180 2.166 1.00 27.09 180 HIS A O 1
ATOM 1465 N N . GLU A 1 181 ? -12.242 24.336 1.954 1.00 28.42 181 GLU A N 1
ATOM 1466 C CA . GLU A 1 181 ? -11.636 25.132 3.045 1.00 28.42 181 GLU A CA 1
ATOM 1467 C C . GLU A 1 181 ? -10.945 24.400 4.202 1.00 28.42 181 GLU A C 1
ATOM 1469 O O . GLU A 1 181 ? -11.580 23.536 4.848 1.00 28.42 181 GLU A O 1
#

Sequence (181 aa):
MKFTTVLKTTSRLFRDFLTFNRKTSGIKIMKANFKVNRDRIKTISMIHEQLYKEKERRRIATELHGSIGQNLSLAIIKCEELKSKIPSEDSLTVIEYICDMLEQSLENTRLLALEISPPVLYEIGLEAAVSWLLEQFKDKHGLQYIFEDDKKQKSLDNNILVWGAWEAACTLNPGMVKEHE

Secondary structure (DSSP, 8-state):
-HHHHHHHHHHHHHHHHHHHHHHHHHHHHHHHHHHHHHHHHHHHHHHHHHHHHHHHHHHHHHHIIIIIHHHHHHHHHHHHHHHTT---HHHHHHHHHHHHHHHHHHHHHHHHHHHH--HHHHHT-HHHHHHHHHHHHHHHH----------------TT--HHHHHHHHHHH-GGG-----

pLDDT: mean 73.05, std 15.56, range [27.09, 93.06]

Foldseek 3Di:
DPPVVVVVVVVVVVVVVVVVVVVVVVVVVVVVVVVVVVVVVVVVVVLVVLLVLLVVLLVVLCCLCPVVLVVLVVVLVVLVVVLVVDPDPVVNVVSVVVSVVSVVVNVVSNVSSVVSPQNCCVVVHPLVSVVVVVVVCCVVPVDDDDDDDPPDPPPPPSSDSVVVVVVVVCVVCVPVPDDDD